Protein AF-B0MC90-F1 (afdb_monomer_lite)

Organism: Anaerostipes caccae (strain DSM 14662 / CCUG 47493 / JCM 13470 / NCIMB 13811 / L1-92) (NCBI:txid411490)

Secondary structure (DSSP, 8-state):
--HHHHHHHHHHHHHTSHHHHHHHTT--HHHHHHHHHHHHT-

Sequence (42 aa):
MELRVLHYFLAIAQEQSIVRAAESLHLSQPTLSTQIKNMEKN

pLDDT: mean 96.41, std 5.18, range [73.38, 98.75]

Radius of gyration: 9.22 Å; chains: 1; bounding box: 20×18×23 Å

Foldseek 3Di:
DDVVLVVLVVLCVVVVHLCVSCVVVVHDSVVSVVSNVVVVVD

InterPro domains:
  IPR000847 LysR, HTH, N-terminal domain [PF00126] (3-41)
  IPR000847 LysR, HTH, N-terminal domain [PR00039] (18-29)
  IPR000847 LysR, HTH, N-terminal domain [PR00039] (29-39)
  IPR000847 LysR, HTH, N-terminal domain [PS50931] (1-42)
  IPR036388 Winged helix-like DNA-binding domain superfamily [G3DSA:1.10.10.10] (1-42)
  IPR036390 Winged helix DNA-binding domain superfamily [SSF46785] (1-41)

Struc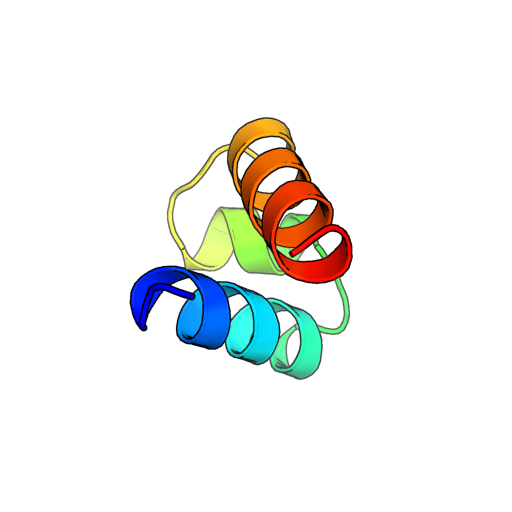ture (mmCIF, N/CA/C/O backbone):
data_AF-B0MC90-F1
#
_entry.id   AF-B0MC90-F1
#
loop_
_atom_site.group_PDB
_atom_site.id
_atom_site.type_symbol
_atom_site.label_atom_id
_atom_site.label_alt_id
_atom_site.label_comp_id
_atom_site.label_asym_id
_atom_site.label_entity_id
_atom_site.label_seq_id
_atom_site.pdbx_PDB_ins_code
_atom_site.Cartn_x
_atom_site.Cartn_y
_atom_site.Cartn_z
_atom_site.occupancy
_atom_site.B_iso_or_equiv
_atom_site.auth_seq_id
_atom_site.auth_comp_id
_atom_site.auth_asym_id
_atom_site.auth_atom_id
_atom_site.pdbx_PDB_model_num
ATOM 1 N N . MET A 1 1 ? -14.762 3.242 6.299 1.00 73.38 1 MET A N 1
ATOM 2 C CA . MET A 1 1 ? -13.837 2.436 5.469 1.00 73.38 1 MET A CA 1
ATOM 3 C C . MET A 1 1 ? -14.401 2.292 4.063 1.00 73.38 1 MET A C 1
ATOM 5 O O . MET A 1 1 ? -15.575 1.968 3.940 1.00 73.38 1 MET A O 1
ATOM 9 N N . GLU A 1 2 ? -13.596 2.531 3.023 1.00 90.75 2 GLU A N 1
ATOM 10 C CA . GLU A 1 2 ? -13.987 2.312 1.620 1.00 90.75 2 GLU A CA 1
ATOM 11 C C . GLU A 1 2 ? -13.500 0.950 1.102 1.00 90.75 2 GLU A C 1
ATOM 13 O O . GLU A 1 2 ? -12.371 0.545 1.379 1.00 90.75 2 GLU A O 1
ATOM 18 N N . LEU A 1 3 ? -14.309 0.272 0.276 1.00 94.94 3 LEU A N 1
ATOM 19 C CA . LEU A 1 3 ? -13.975 -1.039 -0.307 1.00 94.94 3 LEU A CA 1
ATOM 20 C C . LEU A 1 3 ? -12.664 -1.038 -1.102 1.00 94.94 3 LEU A C 1
ATOM 22 O O . LEU A 1 3 ? -11.957 -2.042 -1.138 1.00 94.94 3 LEU A O 1
ATOM 26 N N . ARG A 1 4 ? -12.310 0.085 -1.734 1.00 95.69 4 ARG A N 1
ATOM 27 C CA . ARG A 1 4 ? -11.046 0.235 -2.467 1.00 95.69 4 ARG A CA 1
ATOM 28 C C . ARG A 1 4 ? -9.834 -0.030 -1.569 1.00 95.69 4 ARG A C 1
ATOM 30 O O . ARG A 1 4 ? -8.885 -0.676 -1.995 1.00 95.69 4 ARG A O 1
ATOM 37 N N . VAL A 1 5 ? -9.892 0.416 -0.318 1.00 96.19 5 VAL A N 1
ATOM 38 C CA . VAL A 1 5 ? -8.785 0.274 0.633 1.00 96.19 5 VAL A CA 1
ATOM 39 C C . VAL A 1 5 ? -8.654 -1.174 1.125 1.00 96.19 5 VAL A C 1
ATOM 41 O O . VAL A 1 5 ? -7.543 -1.649 1.340 1.00 96.19 5 VAL A O 1
ATOM 44 N N . LEU A 1 6 ? -9.759 -1.925 1.184 1.00 97.12 6 LEU A N 1
ATOM 45 C CA . LEU A 1 6 ? -9.715 -3.369 1.447 1.00 97.12 6 LEU A CA 1
ATOM 46 C C . LEU A 1 6 ? -9.082 -4.153 0.287 1.00 97.12 6 LEU A C 1
ATOM 48 O O . LEU A 1 6 ? -8.329 -5.092 0.531 1.00 97.12 6 LEU A O 1
ATOM 52 N N . HIS A 1 7 ? -9.318 -3.750 -0.968 1.00 97.94 7 HIS A N 1
ATOM 53 C CA . HIS A 1 7 ? -8.628 -4.347 -2.121 1.00 97.94 7 HIS A CA 1
ATOM 54 C C . HIS A 1 7 ? -7.120 -4.083 -2.082 1.00 97.94 7 HIS A C 1
ATOM 56 O O . HIS A 1 7 ? -6.330 -4.970 -2.387 1.00 97.94 7 HIS A O 1
ATOM 62 N N . TYR A 1 8 ? -6.715 -2.884 -1.664 1.00 98.12 8 TYR A N 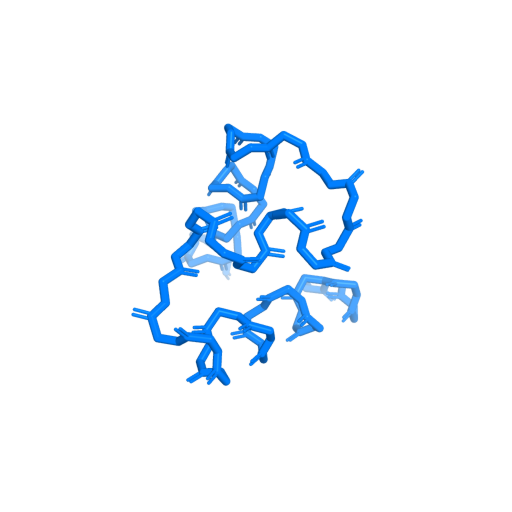1
ATOM 63 C CA . TYR A 1 8 ? -5.308 -2.541 -1.467 1.00 98.12 8 TYR A CA 1
ATOM 64 C C . TYR A 1 8 ? -4.656 -3.402 -0.387 1.00 98.12 8 TYR A C 1
ATOM 66 O O . TYR A 1 8 ? -3.559 -3.920 -0.589 1.00 98.12 8 TYR A O 1
ATOM 74 N N . PHE A 1 9 ? -5.348 -3.603 0.734 1.00 98.06 9 PHE A N 1
ATOM 75 C CA . PHE A 1 9 ? -4.886 -4.491 1.794 1.00 98.06 9 PHE A CA 1
ATOM 76 C C . PHE A 1 9 ? -4.740 -5.939 1.302 1.00 98.06 9 PHE A C 1
ATOM 78 O O . PHE A 1 9 ? -3.706 -6.566 1.533 1.00 98.06 9 PHE A O 1
ATOM 85 N N . LEU A 1 10 ? -5.735 -6.451 0.567 1.00 98.38 10 LEU A N 1
ATOM 86 C CA . LEU A 1 10 ? -5.686 -7.789 -0.022 1.00 98.38 10 LEU A CA 1
ATOM 87 C C . LEU A 1 10 ? -4.503 -7.948 -0.988 1.00 98.38 10 LEU A C 1
ATOM 89 O O . LEU A 1 10 ? -3.782 -8.939 -0.897 1.00 98.38 10 LEU A O 1
ATOM 93 N N . ALA A 1 11 ? -4.263 -6.965 -1.859 1.00 98.56 11 ALA A N 1
ATOM 94 C CA . ALA A 1 11 ? -3.138 -6.986 -2.793 1.00 98.56 11 ALA A CA 1
ATOM 95 C C . ALA A 1 11 ? -1.784 -7.034 -2.064 1.00 98.56 11 ALA A C 1
ATOM 97 O O . ALA A 1 11 ? -0.903 -7.803 -2.438 1.00 98.56 11 ALA A O 1
ATOM 98 N N . ILE A 1 12 ? -1.623 -6.272 -0.975 1.00 98.62 12 ILE A N 1
ATOM 99 C CA . ILE A 1 12 ? -0.404 -6.306 -0.148 1.00 98.62 12 ILE A CA 1
ATOM 100 C C . ILE A 1 12 ? -0.210 -7.681 0.493 1.00 98.62 12 ILE A C 1
ATOM 102 O O . ILE A 1 12 ? 0.910 -8.192 0.511 1.00 98.62 12 ILE A O 1
ATOM 106 N N . ALA A 1 13 ? -1.285 -8.283 1.006 1.00 98.50 13 ALA A N 1
ATOM 107 C CA . ALA A 1 13 ? -1.233 -9.612 1.604 1.00 98.50 13 ALA A CA 1
ATOM 108 C C . ALA A 1 13 ? -0.850 -10.695 0.579 1.00 98.50 13 ALA A C 1
ATOM 110 O O . ALA A 1 13 ? -0.078 -11.593 0.907 1.00 98.50 13 ALA A O 1
ATOM 111 N N . GLN A 1 14 ? -1.348 -10.592 -0.656 1.00 98.69 14 GLN A N 1
ATOM 112 C CA . GLN A 1 14 ? -1.040 -11.520 -1.749 1.00 98.69 14 GLN A CA 1
ATOM 113 C C . GLN A 1 14 ? 0.406 -11.393 -2.238 1.00 98.69 14 GLN A C 1
ATOM 115 O O . GLN A 1 14 ? 1.094 -12.397 -2.392 1.00 98.69 14 GLN A O 1
ATOM 120 N N . GLU A 1 15 ? 0.880 -10.167 -2.447 1.00 98.62 15 GLU A N 1
ATOM 121 C CA . GLU A 1 15 ? 2.229 -9.899 -2.960 1.00 98.62 15 GLU A CA 1
ATOM 122 C C . GLU A 1 15 ? 3.323 -10.027 -1.893 1.00 98.62 15 GLU A C 1
ATOM 124 O O . GLU A 1 15 ? 4.516 -10.033 -2.210 1.00 98.62 15 GLU A O 1
ATOM 129 N N . GLN A 1 16 ? 2.930 -10.058 -0.614 1.00 98.50 16 GLN A N 1
ATOM 130 C CA . GLN A 1 16 ? 3.820 -10.027 0.554 1.00 98.50 16 GLN A CA 1
ATOM 131 C C . GLN A 1 16 ? 4.828 -8.859 0.516 1.00 98.50 16 GLN A C 1
ATOM 133 O O . GLN A 1 16 ? 5.884 -8.894 1.148 1.00 98.50 16 GLN A O 1
ATOM 138 N N . SER A 1 17 ? 4.512 -7.812 -0.251 1.00 98.50 17 SER A N 1
ATOM 139 C CA . SER A 1 17 ? 5.358 -6.650 -0.499 1.00 98.50 17 SER A CA 1
ATOM 140 C C . SER A 1 17 ? 4.505 -5.473 -0.953 1.00 98.50 17 SER A C 1
ATOM 142 O O . SER A 1 17 ? 3.809 -5.537 -1.964 1.00 98.50 17 SER A O 1
ATOM 144 N N . ILE A 1 18 ? 4.610 -4.354 -0.234 1.00 98.25 18 ILE A N 1
ATOM 145 C CA . ILE A 1 18 ? 3.895 -3.116 -0.579 1.00 98.25 18 ILE A CA 1
ATOM 146 C C . ILE A 1 18 ? 4.397 -2.539 -1.913 1.00 98.25 18 ILE A C 1
ATOM 148 O O . ILE A 1 18 ? 3.622 -1.924 -2.639 1.00 98.25 18 ILE A O 1
ATOM 152 N N . VAL A 1 19 ? 5.673 -2.742 -2.262 1.00 98.69 19 VAL A N 1
ATOM 153 C CA . VAL A 1 19 ? 6.229 -2.265 -3.540 1.00 98.69 19 VAL A CA 1
ATOM 154 C C . VAL A 1 19 ? 5.606 -3.032 -4.706 1.00 98.69 19 VAL A C 1
ATOM 156 O O . VAL A 1 19 ? 5.060 -2.411 -5.612 1.00 98.69 19 VAL A O 1
ATOM 159 N N . ARG A 1 20 ? 5.595 -4.371 -4.636 1.00 98.69 20 ARG A N 1
ATOM 160 C CA . ARG A 1 20 ? 5.000 -5.219 -5.683 1.00 98.69 20 ARG A CA 1
ATOM 161 C C . ARG A 1 20 ? 3.492 -5.020 -5.807 1.00 98.69 20 ARG A C 1
ATOM 163 O O . ARG A 1 20 ? 2.979 -4.952 -6.916 1.00 98.69 20 ARG A O 1
ATOM 170 N N . ALA A 1 21 ? 2.794 -4.839 -4.685 1.00 98.75 21 ALA A N 1
ATOM 171 C CA . ALA A 1 21 ? 1.370 -4.512 -4.697 1.00 98.75 21 ALA A CA 1
ATOM 172 C C . ALA A 1 21 ? 1.083 -3.151 -5.350 1.00 98.75 21 ALA A C 1
ATOM 174 O O . ALA A 1 21 ? 0.089 -2.997 -6.051 1.00 98.75 21 ALA A O 1
ATOM 175 N N . ALA A 1 22 ? 1.944 -2.150 -5.149 1.00 98.69 22 ALA A N 1
ATOM 176 C CA . ALA A 1 22 ? 1.790 -0.866 -5.826 1.00 98.69 22 ALA A CA 1
ATOM 177 C C . ALA A 1 22 ? 1.998 -1.006 -7.342 1.00 98.69 22 ALA A C 1
ATOM 179 O O . ALA A 1 22 ? 1.205 -0.472 -8.114 1.00 98.69 22 ALA A O 1
ATOM 180 N N . GLU A 1 23 ? 3.006 -1.771 -7.764 1.00 98.62 23 GLU A N 1
ATOM 181 C CA . GLU A 1 23 ? 3.265 -2.071 -9.177 1.00 98.62 23 GLU A CA 1
ATOM 182 C C . GLU A 1 23 ? 2.087 -2.809 -9.833 1.00 98.62 23 GLU A C 1
ATOM 184 O O . GLU A 1 23 ? 1.631 -2.388 -10.899 1.00 98.62 23 GLU A O 1
ATOM 189 N N . SER A 1 24 ? 1.545 -3.848 -9.183 1.00 98.50 24 SER A N 1
ATOM 190 C CA . SER A 1 24 ? 0.419 -4.640 -9.706 1.00 98.50 24 SER A CA 1
ATOM 191 C C . SER A 1 24 ? -0.893 -3.856 -9.773 1.00 98.50 24 SER A C 1
ATOM 193 O O . SER A 1 24 ? -1.719 -4.101 -10.650 1.00 98.50 24 SER A O 1
ATOM 195 N N . LEU A 1 25 ? -1.069 -2.867 -8.892 1.00 98.12 25 LEU A N 1
ATOM 196 C CA . LEU A 1 25 ? -2.209 -1.949 -8.891 1.00 98.12 25 LEU A CA 1
ATOM 197 C C . LEU A 1 25 ? -2.004 -0.712 -9.782 1.00 98.12 25 LEU A C 1
ATOM 199 O O . LEU A 1 25 ? -2.894 0.136 -9.842 1.00 98.12 25 LEU A O 1
ATOM 203 N N . HIS A 1 26 ? -0.852 -0.578 -10.449 1.00 98.25 26 HIS A N 1
ATOM 204 C CA . HIS A 1 26 ? -0.464 0.615 -11.213 1.00 98.25 26 HIS A CA 1
ATOM 205 C C . HIS A 1 26 ? -0.527 1.914 -10.391 1.00 98.25 26 HIS A C 1
ATOM 207 O O . HIS A 1 26 ? -0.940 2.973 -10.868 1.00 98.25 26 HIS A O 1
ATOM 213 N N . LEU A 1 27 ? -0.106 1.833 -9.131 1.00 98.12 27 LEU A N 1
ATOM 214 C CA . LEU A 1 27 ? -0.023 2.948 -8.199 1.00 98.12 27 LEU A CA 1
ATOM 215 C C . LEU A 1 27 ? 1.431 3.261 -7.861 1.00 98.12 27 LEU A C 1
ATOM 217 O O . LEU A 1 27 ? 2.323 2.421 -7.943 1.00 98.12 27 LEU A O 1
ATOM 221 N N . SER A 1 28 ? 1.658 4.482 -7.382 1.00 98.62 28 SER A N 1
ATOM 222 C CA . SER A 1 28 ? 2.900 4.761 -6.672 1.00 98.62 28 SER A CA 1
ATOM 223 C C . SER A 1 28 ? 2.872 4.091 -5.293 1.00 98.62 28 SER A C 1
ATOM 225 O O . SER A 1 28 ? 1.835 4.062 -4.618 1.00 98.62 28 SER A O 1
ATOM 227 N N . GLN A 1 29 ? 4.023 3.596 -4.839 1.00 98.25 29 GLN A N 1
ATOM 228 C CA . GLN A 1 29 ? 4.158 3.031 -3.497 1.00 98.25 29 GLN A CA 1
ATOM 229 C C . GLN A 1 29 ? 3.732 4.016 -2.383 1.00 98.25 29 GLN A C 1
ATOM 231 O O . GLN A 1 29 ? 2.999 3.585 -1.483 1.00 98.25 29 GLN A O 1
ATOM 236 N N . PRO A 1 30 ? 4.079 5.324 -2.437 1.00 98.56 30 PRO A N 1
ATOM 237 C CA . PRO A 1 30 ? 3.609 6.289 -1.445 1.00 98.56 30 PRO A CA 1
ATOM 238 C C . PRO A 1 30 ? 2.083 6.396 -1.383 1.00 98.56 30 PRO A C 1
ATOM 240 O O . PRO A 1 30 ? 1.520 6.420 -0.289 1.00 98.56 30 PRO A O 1
ATOM 243 N N . THR A 1 31 ? 1.399 6.394 -2.535 1.00 98.06 31 THR A N 1
ATOM 244 C CA . THR A 1 31 ? -0.072 6.434 -2.594 1.00 98.06 31 THR A CA 1
ATOM 245 C C . TH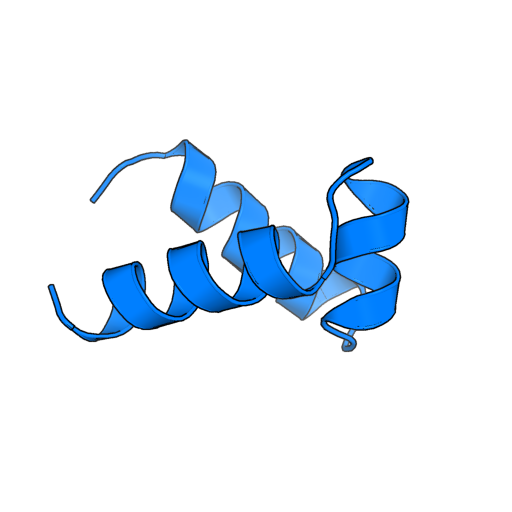R A 1 31 ? -0.684 5.247 -1.859 1.00 98.06 31 THR A C 1
ATOM 247 O O . THR A 1 31 ? -1.572 5.436 -1.027 1.00 98.06 31 THR A O 1
ATOM 250 N N . LEU A 1 32 ? -0.199 4.034 -2.136 1.00 98.19 32 LEU A N 1
ATOM 251 C CA . LEU A 1 32 ? -0.698 2.815 -1.505 1.00 98.19 32 LEU A CA 1
ATOM 252 C C . LEU A 1 32 ? -0.465 2.835 0.016 1.00 98.19 32 LEU A C 1
ATOM 254 O O . LEU A 1 32 ? -1.389 2.586 0.789 1.00 98.19 32 LEU A O 1
ATOM 258 N N . SER A 1 33 ? 0.737 3.224 0.448 1.00 98.31 33 SER A N 1
ATOM 259 C CA . SER A 1 33 ? 1.100 3.329 1.868 1.00 98.31 33 SER A CA 1
ATOM 260 C C . SER A 1 33 ? 0.217 4.323 2.634 1.00 98.31 33 SER A C 1
ATOM 262 O O . SER A 1 33 ? -0.294 4.003 3.710 1.00 98.31 33 SER A O 1
ATOM 264 N N . THR A 1 34 ? -0.042 5.510 2.072 1.00 97.88 34 THR A N 1
ATOM 265 C CA . THR A 1 34 ? -0.930 6.505 2.696 1.00 97.88 34 THR A CA 1
ATOM 266 C C . THR A 1 34 ? -2.351 5.971 2.877 1.00 97.88 34 THR A C 1
ATOM 268 O O . THR A 1 34 ? -2.952 6.196 3.926 1.00 97.88 34 THR A O 1
ATOM 271 N N . GLN A 1 35 ? -2.886 5.247 1.892 1.00 97.12 35 GLN A N 1
ATOM 272 C CA . GLN A 1 35 ? -4.243 4.695 1.959 1.00 97.12 35 GLN A CA 1
ATOM 273 C C . GLN A 1 35 ? -4.380 3.644 3.068 1.00 97.12 35 GLN A C 1
ATOM 275 O O . GLN A 1 35 ? -5.338 3.697 3.837 1.00 97.12 35 GLN A O 1
ATOM 280 N N . ILE A 1 36 ? -3.396 2.754 3.216 1.00 97.44 36 ILE A N 1
ATOM 281 C CA . ILE A 1 36 ? -3.386 1.745 4.286 1.00 97.44 36 ILE A CA 1
ATOM 282 C C . ILE A 1 36 ? -3.208 2.386 5.659 1.00 97.44 36 ILE A C 1
ATOM 284 O O . ILE A 1 36 ? -3.979 2.101 6.568 1.00 97.44 36 ILE A O 1
ATOM 288 N N . LYS A 1 37 ? -2.274 3.329 5.805 1.00 97.06 37 LYS A N 1
ATOM 289 C CA . LYS A 1 37 ? -2.080 4.046 7.074 1.00 97.06 37 LYS A CA 1
ATOM 290 C C . LYS A 1 37 ? -3.337 4.799 7.512 1.00 97.06 37 LYS A C 1
ATOM 292 O O . LYS A 1 37 ? -3.609 4.915 8.703 1.00 97.06 37 LYS A O 1
ATOM 297 N N . ASN A 1 38 ? -4.091 5.345 6.560 1.00 96.25 38 ASN A N 1
ATOM 298 C CA . ASN A 1 38 ? -5.375 5.973 6.851 1.00 96.25 38 ASN A CA 1
ATOM 299 C C .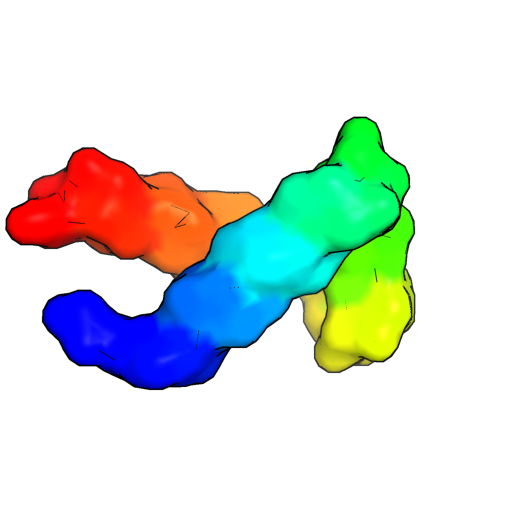 ASN A 1 38 ? -6.438 4.932 7.227 1.00 96.25 38 ASN A C 1
ATOM 301 O O . ASN A 1 38 ? -7.266 5.221 8.083 1.00 96.25 38 ASN A O 1
ATOM 305 N N . MET A 1 39 ? -6.409 3.732 6.638 1.00 95.50 39 MET A N 1
ATOM 306 C CA . MET A 1 39 ? -7.274 2.615 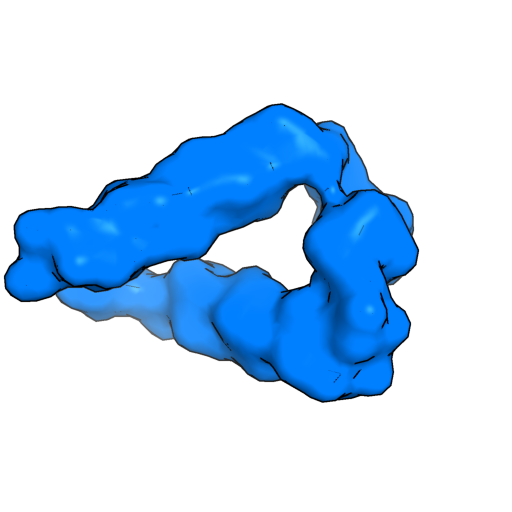7.033 1.00 95.50 39 MET A CA 1
ATOM 307 C C . MET A 1 39 ? -7.071 2.229 8.498 1.00 95.50 39 MET A C 1
ATO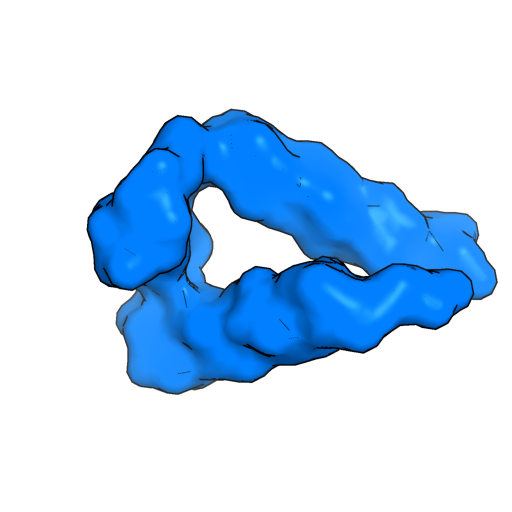M 309 O O . MET A 1 39 ? -8.048 2.120 9.219 1.00 95.50 39 MET A O 1
ATOM 313 N N . GLU A 1 40 ? -5.820 2.061 8.935 1.00 94.31 40 GLU A N 1
ATOM 314 C CA . GLU A 1 40 ? -5.462 1.595 10.288 1.00 94.31 40 GLU A CA 1
ATOM 315 C C . GLU A 1 40 ? -5.827 2.587 11.402 1.00 94.31 40 GLU A C 1
ATOM 317 O O . GLU A 1 40 ? -5.899 2.214 12.570 1.00 94.31 40 GLU A O 1
ATOM 322 N N . LYS A 1 41 ? -6.000 3.866 11.056 1.00 92.69 41 LYS A N 1
ATOM 323 C CA . LYS A 1 41 ? -6.310 4.948 12.001 1.00 92.69 41 LYS A CA 1
ATOM 324 C C . LYS A 1 41 ? -7.805 5.226 12.165 1.00 92.69 41 LYS A C 1
ATOM 326 O O . LYS A 1 41 ? -8.150 6.039 13.022 1.00 92.69 41 LYS A O 1
ATOM 331 N N . ASN A 1 42 ? -8.646 4.641 11.313 1.00 75.75 42 ASN A N 1
ATOM 332 C CA . ASN A 1 42 ? -10.105 4.757 11.374 1.00 75.75 42 ASN A CA 1
ATOM 333 C C . ASN A 1 42 ? -10.703 3.529 12.054 1.00 75.75 42 ASN A C 1
ATOM 335 O O . ASN A 1 42 ? -11.733 3.708 12.736 1.00 75.75 42 ASN A O 1
#